Protein AF-A0A443S2M7-F1 (afdb_monomer_lite)

Organism: NCBI:txid299467

Structure (mmCIF, N/CA/C/O backbone):
data_AF-A0A443S2M7-F1
#
_entry.id   AF-A0A443S2M7-F1
#
loop_
_atom_site.group_PDB
_atom_site.id
_atom_site.type_symbol
_atom_site.label_atom_id
_atom_site.label_alt_id
_atom_site.label_comp_id
_atom_site.label_asym_id
_atom_site.label_entity_id
_atom_site.label_seq_id
_atom_site.pdbx_PDB_ins_code
_atom_site.Cartn_x
_atom_site.Cartn_y
_atom_site.Cartn_z
_atom_site.occupancy
_atom_site.B_iso_or_equiv
_atom_site.auth_seq_id
_atom_site.auth_comp_id
_atom_site.auth_asym_id
_atom_site.auth_atom_id
_atom_site.pdbx_PDB_model_num
ATOM 1 N N . MET A 1 1 ? 15.089 15.727 -23.337 1.00 43.47 1 MET A N 1
ATOM 2 C CA . MET A 1 1 ? 15.553 15.092 -22.087 1.00 43.47 1 MET A CA 1
ATOM 3 C C . MET A 1 1 ? 15.287 13.610 -22.232 1.00 43.47 1 MET A C 1
ATOM 5 O O . MET A 1 1 ? 14.126 13.235 -22.308 1.00 43.47 1 MET A O 1
ATOM 9 N N . GLU A 1 2 ? 16.326 12.795 -22.385 1.00 50.81 2 GLU A N 1
ATOM 10 C CA . GLU A 1 2 ? 16.177 11.338 -22.420 1.00 50.81 2 GLU A CA 1
ATOM 11 C C . GLU A 1 2 ? 15.903 10.844 -20.997 1.00 50.81 2 GLU A C 1
ATOM 13 O O . GLU A 1 2 ? 16.670 11.110 -20.071 1.00 50.81 2 GLU A O 1
ATOM 18 N N . THR A 1 3 ? 14.770 10.180 -20.797 1.00 60.84 3 THR A N 1
ATOM 19 C CA . THR A 1 3 ? 14.459 9.495 -19.543 1.00 60.84 3 THR A CA 1
ATOM 20 C C . THR A 1 3 ? 15.339 8.257 -19.432 1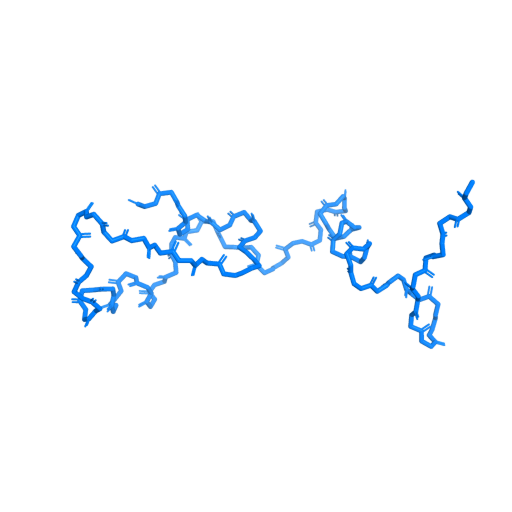.00 60.84 3 THR A C 1
ATOM 22 O O . THR A 1 3 ? 15.174 7.306 -20.193 1.00 60.84 3 THR A O 1
ATOM 25 N N . VAL A 1 4 ? 16.276 8.262 -18.485 1.00 68.38 4 VAL A N 1
ATOM 26 C CA . VAL A 1 4 ? 17.054 7.071 -18.130 1.00 68.38 4 VAL A CA 1
ATOM 27 C C . VAL A 1 4 ? 16.134 6.093 -17.398 1.00 68.38 4 VAL A C 1
ATOM 29 O O . VAL A 1 4 ? 15.865 6.253 -16.206 1.00 68.38 4 VAL A O 1
ATOM 32 N N . THR A 1 5 ? 15.645 5.082 -18.111 1.00 69.94 5 THR A N 1
ATOM 33 C CA . THR A 1 5 ? 14.896 3.970 -17.519 1.00 69.94 5 THR A CA 1
ATOM 34 C C . THR A 1 5 ? 15.836 3.117 -16.675 1.00 69.94 5 THR A C 1
ATOM 36 O O . THR A 1 5 ? 16.806 2.551 -17.179 1.00 69.94 5 THR A O 1
ATOM 39 N N . LYS A 1 6 ? 15.562 3.016 -15.370 1.00 78.94 6 LYS A N 1
ATOM 40 C CA . LYS A 1 6 ? 16.301 2.105 -14.489 1.00 78.94 6 LYS A CA 1
ATOM 41 C C . LYS A 1 6 ? 15.877 0.666 -14.781 1.00 78.94 6 LYS A C 1
ATOM 43 O O . LYS A 1 6 ? 14.685 0.353 -14.733 1.00 78.94 6 LYS A O 1
ATOM 48 N N . VAL A 1 7 ? 16.860 -0.201 -15.013 1.00 83.00 7 VAL A N 1
ATOM 49 C CA . VAL A 1 7 ? 16.668 -1.640 -15.239 1.00 83.00 7 VAL A CA 1
ATOM 50 C C . VAL A 1 7 ? 17.506 -2.487 -14.274 1.00 83.00 7 VAL A C 1
ATOM 52 O O . VAL A 1 7 ? 18.496 -1.998 -13.730 1.00 83.00 7 VAL A O 1
ATOM 55 N N . ASP A 1 8 ? 17.099 -3.735 -14.029 1.00 83.06 8 ASP A N 1
ATOM 56 C CA . ASP A 1 8 ? 17.896 -4.732 -13.301 1.00 83.06 8 ASP A CA 1
ATOM 57 C C . ASP A 1 8 ? 19.001 -5.341 -14.193 1.00 83.06 8 ASP A C 1
ATOM 59 O O . ASP A 1 8 ? 19.154 -4.988 -15.363 1.00 83.06 8 ASP A O 1
ATOM 63 N N . TYR A 1 9 ? 19.780 -6.283 -13.649 1.00 77.94 9 TYR A N 1
ATOM 64 C CA . TYR A 1 9 ? 20.861 -6.971 -14.373 1.00 77.94 9 TYR A CA 1
ATOM 65 C C . TYR A 1 9 ? 20.375 -7.845 -15.545 1.00 77.94 9 TYR A C 1
ATOM 67 O O . TYR A 1 9 ? 21.186 -8.250 -16.374 1.00 77.94 9 TYR A O 1
ATOM 75 N N . ASN A 1 10 ? 19.069 -8.117 -15.631 1.00 85.81 10 ASN A N 1
ATOM 76 C CA . ASN A 1 10 ? 18.431 -8.842 -16.729 1.00 85.81 10 ASN A CA 1
ATOM 77 C C . ASN A 1 10 ? 17.767 -7.893 -17.746 1.00 85.81 10 ASN A C 1
ATOM 79 O O . ASN A 1 10 ? 17.138 -8.359 -18.694 1.00 85.81 10 ASN A O 1
ATOM 83 N N . GLY A 1 11 ? 17.869 -6.573 -17.553 1.00 82.75 11 GLY A N 1
ATOM 84 C CA . GLY A 1 11 ? 17.243 -5.569 -18.411 1.00 82.75 11 GLY A CA 1
ATOM 85 C C . GLY A 1 11 ? 15.758 -5.314 -18.124 1.00 82.75 11 GLY A C 1
ATOM 86 O O . GLY A 1 11 ? 15.111 -4.595 -18.885 1.00 82.75 11 GLY A O 1
ATOM 87 N N . ASN A 1 12 ? 15.194 -5.856 -17.040 1.00 82.75 12 ASN A N 1
ATOM 88 C CA . ASN A 1 12 ? 13.807 -5.578 -16.667 1.00 82.75 12 ASN A CA 1
ATOM 89 C C . ASN A 1 12 ? 13.695 -4.197 -16.032 1.00 82.75 12 ASN A C 1
ATOM 91 O O . ASN A 1 12 ? 14.519 -3.834 -15.198 1.00 82.75 12 ASN A O 1
ATOM 95 N N . LYS A 1 13 ? 12.628 -3.458 -16.350 1.00 84.31 13 LYS A N 1
ATOM 96 C CA . LYS A 1 13 ? 12.281 -2.208 -15.658 1.00 84.31 13 LYS A CA 1
ATOM 97 C C . LYS A 1 13 ? 12.248 -2.430 -14.145 1.00 84.31 13 LYS A C 1
ATOM 99 O O . LYS A 1 13 ? 11.700 -3.433 -13.694 1.00 84.31 13 LYS A O 1
ATOM 104 N N . VAL A 1 14 ? 12.776 -1.480 -13.373 1.00 85.56 14 VAL A N 1
ATOM 105 C CA . VAL A 1 14 ? 12.718 -1.485 -11.901 1.00 85.56 14 VAL A CA 1
ATOM 106 C C . VAL A 1 14 ? 12.078 -0.211 -11.354 1.00 85.56 14 VAL A C 1
ATOM 108 O O . VAL A 1 14 ? 11.939 0.797 -12.046 1.00 85.56 14 VAL A O 1
ATOM 111 N N . GLY A 1 15 ? 11.688 -0.239 -10.079 1.00 87.12 15 GLY A N 1
ATOM 112 C CA . GLY A 1 15 ? 11.114 0.924 -9.403 1.00 87.12 15 GLY A CA 1
ATOM 113 C C . GLY A 1 15 ? 9.738 1.301 -9.954 1.00 87.12 15 GLY A C 1
ATOM 114 O O . GLY A 1 15 ? 8.909 0.431 -10.206 1.00 87.12 15 GLY A O 1
ATOM 115 N N . ALA A 1 16 ? 9.476 2.600 -10.115 1.00 88.81 16 ALA A N 1
ATOM 116 C CA . ALA A 1 16 ? 8.156 3.100 -10.509 1.00 88.81 16 ALA A CA 1
ATOM 117 C C . ALA A 1 16 ? 7.673 2.528 -11.853 1.00 88.81 16 ALA A C 1
ATOM 119 O O . ALA A 1 16 ? 6.509 2.154 -11.977 1.00 88.81 16 ALA A O 1
ATOM 120 N N . GLU A 1 17 ? 8.565 2.390 -12.838 1.00 90.19 17 GLU A N 1
ATOM 121 C CA . GLU A 1 17 ? 8.187 1.875 -14.156 1.00 90.19 17 GLU A CA 1
ATOM 122 C C . GLU A 1 17 ? 7.786 0.394 -14.136 1.00 90.19 17 GLU A C 1
ATOM 124 O O . GLU A 1 17 ? 6.922 -0.025 -14.908 1.00 90.19 17 GLU A O 1
ATOM 129 N N . TYR A 1 18 ? 8.394 -0.400 -13.247 1.00 91.50 18 TYR A N 1
ATOM 130 C CA . TYR A 1 18 ? 7.990 -1.788 -13.026 1.00 91.50 18 TYR A CA 1
ATOM 131 C C . TYR A 1 18 ? 6.556 -1.856 -12.503 1.00 91.50 18 TYR A C 1
ATOM 133 O O . TYR A 1 18 ? 5.717 -2.552 -13.070 1.00 91.50 18 TYR A O 1
ATOM 141 N N . TRP A 1 19 ? 6.263 -1.091 -11.447 1.00 91.25 19 TRP A N 1
ATOM 142 C CA . TRP A 1 19 ? 4.936 -1.070 -10.838 1.00 91.25 19 TRP A CA 1
ATOM 143 C C . TRP A 1 19 ? 3.872 -0.565 -11.810 1.00 91.25 19 TRP A C 1
ATOM 145 O O . TRP A 1 19 ? 2.809 -1.176 -11.895 1.00 91.25 19 TRP A O 1
ATOM 155 N N . GLN A 1 20 ? 4.172 0.475 -12.595 1.00 92.00 20 GLN A N 1
ATOM 156 C CA . GLN A 1 20 ? 3.272 0.969 -13.638 1.00 92.00 20 GLN A CA 1
ATOM 157 C C . GLN A 1 20 ? 2.945 -0.125 -14.666 1.00 92.00 20 GLN A C 1
ATOM 159 O O . GLN A 1 20 ? 1.777 -0.404 -14.913 1.00 92.00 20 GLN A O 1
ATOM 164 N N . SER A 1 21 ? 3.966 -0.822 -15.179 1.00 92.69 21 SER A N 1
ATOM 165 C CA . SER A 1 21 ? 3.798 -1.945 -16.115 1.00 92.69 21 SER A CA 1
ATOM 166 C C . SER A 1 21 ? 2.911 -3.062 -15.547 1.00 92.69 21 SER A C 1
ATOM 168 O O . SER A 1 21 ? 2.102 -3.646 -16.270 1.00 92.69 21 SER A O 1
ATOM 170 N N . CYS A 1 22 ? 3.016 -3.355 -14.248 1.00 93.19 22 CYS A N 1
ATOM 171 C CA . CYS A 1 22 ? 2.144 -4.334 -13.604 1.00 93.19 22 CYS A CA 1
ATOM 172 C C . CYS A 1 22 ? 0.670 -3.910 -13.634 1.00 93.19 22 CYS A C 1
ATOM 174 O O . CYS A 1 22 ? -0.182 -4.739 -13.955 1.00 93.19 22 CYS A O 1
ATOM 176 N N . TYR A 1 23 ? 0.367 -2.640 -13.347 1.00 93.00 23 TYR A N 1
ATOM 177 C CA . TYR A 1 23 ? -1.000 -2.119 -13.445 1.00 93.00 23 TYR A CA 1
ATOM 178 C C . TYR A 1 23 ? -1.510 -2.125 -14.888 1.00 93.00 23 TYR A C 1
ATOM 180 O O . TYR A 1 23 ? -2.620 -2.595 -15.125 1.00 93.00 23 TYR A O 1
ATOM 188 N N . ASP A 1 24 ? -0.693 -1.693 -15.850 1.00 94.81 24 ASP A N 1
ATOM 189 C CA . ASP A 1 24 ? -1.073 -1.648 -17.269 1.00 94.81 24 ASP A CA 1
ATOM 190 C C . ASP A 1 24 ? -1.411 -3.046 -17.819 1.00 94.81 24 ASP A C 1
ATOM 192 O O . ASP A 1 24 ? -2.272 -3.205 -18.683 1.00 94.81 24 ASP A O 1
ATOM 196 N N . ARG A 1 25 ? -0.750 -4.087 -17.296 1.00 95.44 25 ARG A N 1
ATOM 197 C CA . ARG A 1 25 ? -0.938 -5.488 -17.703 1.00 95.44 25 ARG A CA 1
ATOM 198 C C . ARG A 1 25 ? -1.954 -6.252 -16.850 1.00 95.44 25 ARG A C 1
ATOM 200 O O . ARG A 1 25 ? -2.066 -7.466 -17.018 1.00 95.44 25 ARG A O 1
ATOM 207 N N . ASN A 1 26 ? -2.653 -5.590 -15.922 1.00 93.81 26 ASN A N 1
ATOM 208 C CA . ASN A 1 26 ? -3.505 -6.229 -14.906 1.00 93.81 26 ASN A CA 1
ATOM 209 C C . ASN A 1 26 ? -2.787 -7.338 -14.109 1.00 93.81 26 ASN A C 1
ATOM 211 O O . ASN A 1 26 ? -3.402 -8.286 -13.620 1.00 93.81 26 ASN A O 1
ATOM 215 N N . TYR A 1 27 ? -1.464 -7.243 -13.968 1.00 95.69 27 TYR A N 1
ATOM 216 C CA . TYR A 1 27 ? -0.668 -8.167 -13.172 1.00 95.69 27 TYR A CA 1
ATOM 217 C C . TYR A 1 27 ? -0.622 -7.693 -11.716 1.00 95.69 27 TYR A C 1
ATOM 219 O O . TYR A 1 27 ? 0.421 -7.305 -11.202 1.00 95.69 27 TYR A O 1
ATOM 227 N N . THR A 1 28 ? -1.781 -7.702 -11.059 1.00 93.75 28 THR A N 1
ATOM 228 C CA . THR A 1 28 ? -2.004 -7.133 -9.719 1.00 93.75 28 THR A CA 1
ATOM 229 C C . THR A 1 28 ? -2.421 -8.207 -8.713 1.00 93.75 28 THR A C 1
ATOM 231 O O . THR A 1 28 ? -3.374 -8.034 -7.963 1.00 93.75 28 THR A O 1
ATOM 234 N N . ARG A 1 29 ? -1.716 -9.347 -8.681 1.00 92.12 29 ARG A N 1
ATOM 235 C CA . ARG A 1 29 ? -2.068 -10.510 -7.829 1.00 92.12 29 ARG A CA 1
ATOM 236 C C . ARG A 1 29 ? -2.031 -10.240 -6.319 1.00 92.12 29 ARG A C 1
ATOM 238 O O . ARG A 1 29 ? -2.526 -11.053 -5.551 1.00 92.12 29 ARG A O 1
ATOM 245 N N . TRP A 1 30 ? -1.409 -9.142 -5.901 1.00 91.31 30 TRP A N 1
ATOM 246 C CA . TRP A 1 30 ? -1.396 -8.672 -4.513 1.00 91.31 30 TRP A CA 1
ATOM 247 C C . TRP A 1 30 ? -2.645 -7.869 -4.137 1.00 91.31 30 TRP A C 1
ATOM 249 O O . TRP A 1 30 ? -2.821 -7.553 -2.965 1.00 91.31 30 TRP A O 1
ATOM 259 N N . GLN A 1 31 ? -3.476 -7.483 -5.109 1.00 91.50 31 GLN A N 1
ATOM 260 C CA . GLN A 1 31 ? -4.704 -6.752 -4.836 1.00 91.50 31 GLN A CA 1
ATOM 261 C C . GLN A 1 31 ? -5.745 -7.704 -4.244 1.00 91.50 31 GLN A C 1
ATOM 263 O O . GLN A 1 31 ? -5.961 -8.801 -4.756 1.00 91.50 31 GLN A O 1
ATOM 268 N N . ILE A 1 32 ? -6.374 -7.262 -3.160 1.00 91.06 32 ILE A N 1
ATOM 269 C CA . ILE A 1 32 ? -7.466 -7.956 -2.485 1.00 91.06 32 ILE A CA 1
ATOM 270 C C . ILE A 1 32 ? -8.688 -7.046 -2.596 1.00 91.06 32 ILE A C 1
ATOM 272 O O . ILE A 1 32 ? -8.583 -5.841 -2.367 1.00 91.06 32 ILE A O 1
ATOM 276 N N . ASP A 1 33 ? -9.834 -7.617 -2.956 1.00 91.00 33 ASP A N 1
ATOM 277 C CA . ASP A 1 33 ? -11.073 -6.860 -3.191 1.00 91.00 33 ASP A CA 1
ATOM 278 C C . ASP A 1 33 ? -11.904 -6.652 -1.909 1.00 91.00 33 ASP A C 1
ATOM 280 O O . ASP A 1 33 ? -13.008 -6.113 -1.941 1.00 91.00 33 ASP A O 1
ATOM 284 N N . THR A 1 34 ? -11.370 -7.077 -0.763 1.00 92.44 34 THR A N 1
ATOM 285 C CA . THR A 1 34 ? -11.977 -6.961 0.565 1.00 92.44 34 THR A CA 1
ATOM 286 C C . THR A 1 34 ? -10.986 -6.351 1.547 1.00 92.44 34 THR A C 1
ATOM 288 O O . THR A 1 34 ? -9.777 -6.542 1.405 1.00 92.44 34 THR A O 1
ATOM 291 N N . VAL A 1 35 ? -11.498 -5.664 2.573 1.00 91.25 35 VAL A N 1
ATOM 292 C CA . VAL A 1 35 ? -10.680 -5.144 3.681 1.00 91.25 35 VAL A CA 1
ATOM 293 C C . VAL A 1 35 ? -9.906 -6.295 4.317 1.00 91.25 35 VAL A C 1
ATOM 295 O O . VAL A 1 35 ? -10.461 -7.376 4.536 1.00 91.25 35 VAL A O 1
ATOM 298 N N . HIS A 1 36 ? -8.627 -6.079 4.611 1.00 92.81 36 HIS A N 1
ATOM 299 C CA . HIS A 1 36 ? -7.786 -7.137 5.160 1.00 92.81 36 HIS A CA 1
ATOM 300 C C . HIS A 1 36 ? -8.311 -7.603 6.533 1.00 92.81 36 HIS A C 1
ATOM 302 O O . HIS A 1 36 ? -8.475 -6.799 7.451 1.00 92.81 36 HIS A O 1
ATOM 308 N N . GLU A 1 37 ? -8.523 -8.909 6.729 1.00 94.12 37 GLU A N 1
ATOM 309 C CA . GLU A 1 37 ? -9.182 -9.442 7.938 1.00 94.12 37 GLU A CA 1
ATOM 310 C C . GLU A 1 37 ? -8.473 -9.047 9.242 1.00 94.12 37 GLU A C 1
ATOM 312 O O . GLU A 1 37 ? -9.113 -8.740 10.248 1.00 94.12 37 GLU A O 1
ATOM 317 N N . LEU A 1 38 ? -7.136 -9.007 9.231 1.00 94.12 38 LEU A N 1
ATOM 318 C CA . LEU A 1 38 ? -6.359 -8.581 10.401 1.00 94.12 38 LEU A CA 1
ATOM 319 C C . LEU A 1 38 ? -6.523 -7.091 10.720 1.00 94.12 38 LEU A C 1
ATOM 321 O O . LEU A 1 38 ? -6.458 -6.729 11.893 1.00 94.12 38 LEU A O 1
ATOM 325 N N . LEU A 1 39 ? -6.758 -6.243 9.714 1.00 91.81 39 LEU A N 1
ATOM 326 C CA . LEU A 1 39 ? -7.045 -4.832 9.949 1.00 91.81 39 LEU A CA 1
ATOM 327 C C . LEU A 1 39 ? -8.369 -4.719 10.704 1.00 91.81 39 LEU A C 1
ATOM 329 O O . LEU A 1 39 ? -8.390 -4.169 11.798 1.00 91.81 39 LEU A O 1
ATOM 333 N N . VAL A 1 40 ? -9.435 -5.353 10.204 1.00 91.62 40 VAL A N 1
ATOM 334 C CA . VAL A 1 40 ? -10.744 -5.394 10.887 1.00 91.62 40 VAL A CA 1
ATOM 335 C C . VAL A 1 40 ? -10.613 -5.947 12.307 1.00 91.62 40 VAL A C 1
ATOM 337 O O . VAL A 1 40 ? -11.162 -5.388 13.256 1.00 91.62 40 VAL A O 1
ATOM 340 N N . LYS A 1 41 ? -9.847 -7.032 12.470 1.00 95.69 41 LYS A N 1
ATOM 341 C CA . LYS A 1 41 ? -9.664 -7.693 13.761 1.00 95.69 41 LYS A CA 1
ATOM 342 C C . LYS A 1 41 ? -8.950 -6.816 14.782 1.00 95.69 41 LYS A C 1
ATOM 344 O O . LYS A 1 41 ? -9.301 -6.899 15.951 1.00 95.69 41 LYS A O 1
ATOM 349 N N . TYR A 1 42 ? -7.960 -6.017 14.387 1.00 94.94 42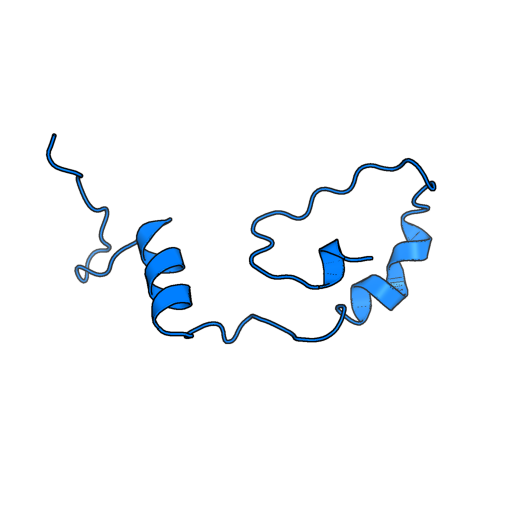 TYR A N 1
ATOM 350 C CA . TYR A 1 42 ? -7.061 -5.349 15.337 1.00 94.94 42 TYR A CA 1
ATOM 351 C C . TYR A 1 42 ? -7.128 -3.819 15.326 1.00 94.94 42 TYR A C 1
ATOM 353 O O . TYR A 1 42 ? -6.553 -3.202 16.217 1.00 94.94 42 TYR A O 1
ATOM 361 N N . ILE A 1 43 ? -7.861 -3.192 14.401 1.00 90.31 43 ILE A N 1
ATOM 362 C CA . ILE A 1 43 ? -7.944 -1.725 14.293 1.00 90.31 43 ILE A CA 1
ATOM 363 C C . ILE A 1 43 ? -8.429 -1.056 15.584 1.00 90.31 43 ILE A C 1
ATOM 365 O O . ILE A 1 43 ? -7.955 0.018 15.937 1.00 90.31 43 ILE A O 1
ATOM 369 N N . HIS A 1 44 ? -9.310 -1.715 16.339 1.00 90.31 44 HIS A N 1
ATOM 370 C CA . HIS A 1 44 ? -9.806 -1.207 17.618 1.00 90.31 44 HIS A CA 1
ATOM 371 C C . HIS A 1 44 ? -8.707 -1.070 18.687 1.00 90.31 44 HIS A C 1
ATOM 373 O O . HIS A 1 44 ? -8.825 -0.215 19.556 1.00 90.31 44 HIS A O 1
ATOM 379 N N . LEU A 1 45 ? -7.630 -1.864 18.610 1.00 94.31 45 LEU A N 1
ATOM 380 C CA . LEU A 1 45 ? -6.487 -1.781 19.531 1.00 94.31 45 LEU A CA 1
ATOM 381 C C . LEU A 1 45 ? -5.598 -0.564 19.264 1.00 94.31 45 LEU A C 1
ATOM 383 O O . LEU A 1 45 ? -4.806 -0.190 20.121 1.00 94.31 45 LEU A O 1
ATOM 387 N N . LEU A 1 46 ? -5.702 0.032 18.073 1.00 89.44 46 LEU A N 1
ATOM 388 C CA . LEU A 1 46 ? -4.994 1.264 17.730 1.00 89.44 46 LEU A CA 1
ATOM 389 C C . LEU A 1 46 ? -5.734 2.513 18.229 1.00 89.44 46 LEU A C 1
ATOM 391 O O . LEU A 1 46 ? -5.243 3.619 18.021 1.00 89.44 46 LEU A O 1
ATOM 395 N N . GLU A 1 47 ? -6.913 2.330 18.837 1.00 88.75 47 GLU A N 1
ATOM 396 C CA . GLU A 1 47 ? -7.785 3.386 19.362 1.00 88.75 47 GLU A CA 1
ATOM 397 C C . GLU A 1 47 ? -7.913 4.602 18.420 1.00 88.75 47 GLU A C 1
ATOM 399 O O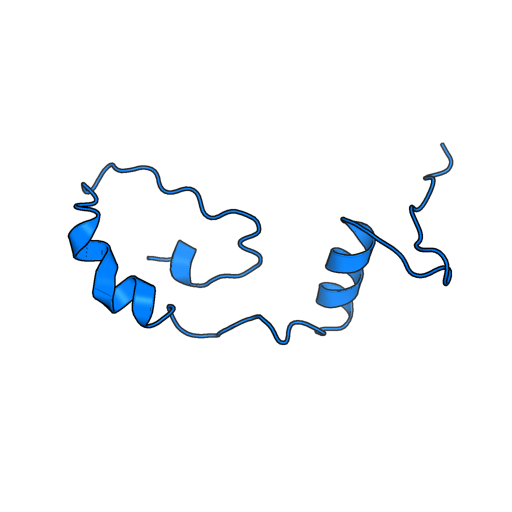 . GLU A 1 47 ? -7.729 5.745 18.847 1.00 88.75 47 GLU A O 1
ATOM 404 N N . PRO A 1 48 ? -8.211 4.406 17.116 1.00 82.19 48 PRO A N 1
ATOM 405 C CA . PRO A 1 48 ? -8.285 5.523 16.190 1.00 82.19 48 PRO A CA 1
ATOM 406 C C . PRO A 1 48 ? -9.430 6.455 16.596 1.00 82.19 48 PRO A C 1
ATOM 408 O O . PRO A 1 48 ? -10.595 6.061 16.690 1.00 82.19 48 PRO A O 1
ATOM 411 N N . HIS A 1 49 ? -9.107 7.723 16.824 1.00 82.94 49 HIS A N 1
ATOM 412 C CA . HIS A 1 49 ? -10.109 8.756 17.014 1.00 82.94 49 HIS A CA 1
ATOM 413 C C . HIS A 1 49 ? -10.748 9.100 15.665 1.00 82.94 49 HIS A C 1
ATOM 415 O O . HIS A 1 49 ? -10.118 8.990 14.615 1.00 82.94 49 HIS A O 1
ATOM 421 N N . LYS A 1 50 ? -11.987 9.610 15.677 1.00 77.25 50 LYS A N 1
ATOM 422 C CA . LYS A 1 50 ? -12.697 10.044 14.454 1.00 77.25 50 LYS A CA 1
ATOM 423 C C . LYS A 1 50 ? -11.945 11.098 13.618 1.00 77.25 50 LYS A C 1
ATOM 425 O O . LYS A 1 50 ? -12.347 11.366 12.494 1.00 77.25 50 LYS A O 1
ATOM 430 N N . GLN A 1 51 ? -10.905 11.722 14.171 1.00 81.31 51 GLN A N 1
ATOM 431 C CA . GLN A 1 51 ? -10.063 12.731 13.517 1.00 81.31 51 GLN A CA 1
ATOM 432 C C . GLN A 1 51 ? -8.606 12.269 13.345 1.00 81.31 51 GLN A C 1
ATOM 434 O O . GLN A 1 51 ? -7.723 13.089 13.102 1.00 81.31 51 GLN A O 1
ATOM 439 N N . SER A 1 52 ? -8.328 10.974 13.502 1.00 83.81 52 SER A N 1
ATOM 440 C CA . SER A 1 52 ? -6.989 10.432 13.296 1.00 83.81 52 SER A CA 1
ATOM 441 C C . SER A 1 52 ? -6.634 10.401 11.809 1.00 83.81 52 SER A C 1
ATOM 443 O O . SER A 1 52 ? -7.434 9.994 10.9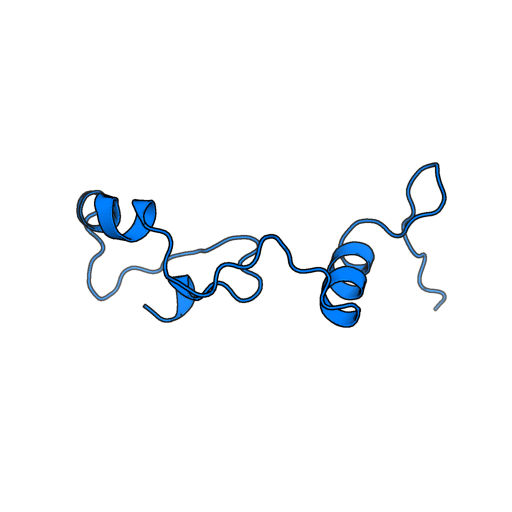70 1.00 83.81 52 SER A O 1
ATOM 445 N N . THR A 1 53 ? -5.400 10.785 11.492 1.00 87.62 53 THR A N 1
ATOM 446 C CA . THR A 1 53 ? -4.838 10.666 10.142 1.00 87.62 53 THR A CA 1
ATOM 447 C C . THR A 1 53 ? -4.076 9.351 10.032 1.00 87.62 53 THR A C 1
ATOM 449 O O . THR A 1 53 ? -3.136 9.120 10.791 1.00 87.62 53 THR A O 1
ATOM 452 N N . ILE A 1 54 ? -4.455 8.502 9.076 1.00 87.50 54 ILE A N 1
ATOM 453 C CA . ILE A 1 54 ? -3.807 7.209 8.824 1.00 87.50 54 ILE A CA 1
ATOM 454 C C . ILE A 1 54 ? -3.031 7.286 7.509 1.00 87.50 54 ILE A C 1
ATOM 456 O O . ILE A 1 54 ? -3.548 7.744 6.492 1.00 87.50 54 ILE A O 1
ATOM 460 N N . PHE A 1 55 ? -1.781 6.826 7.528 1.00 90.31 55 PHE A N 1
ATOM 461 C CA . PHE A 1 55 ? -0.950 6.703 6.335 1.00 90.31 55 PHE A CA 1
ATOM 462 C C . PHE A 1 55 ? -0.819 5.234 5.932 1.00 90.31 55 PHE A C 1
ATOM 464 O O . PHE A 1 55 ? -0.342 4.416 6.717 1.00 90.31 55 PHE A O 1
ATOM 471 N N . VAL A 1 56 ? -1.206 4.916 4.694 1.00 91.06 56 VAL A N 1
ATOM 472 C CA . VAL A 1 56 ? -1.062 3.577 4.107 1.00 91.06 56 VAL A CA 1
ATOM 473 C C . VAL A 1 56 ? 0.007 3.639 3.007 1.00 91.06 56 VAL A C 1
ATOM 475 O O . VAL A 1 56 ? -0.268 4.134 1.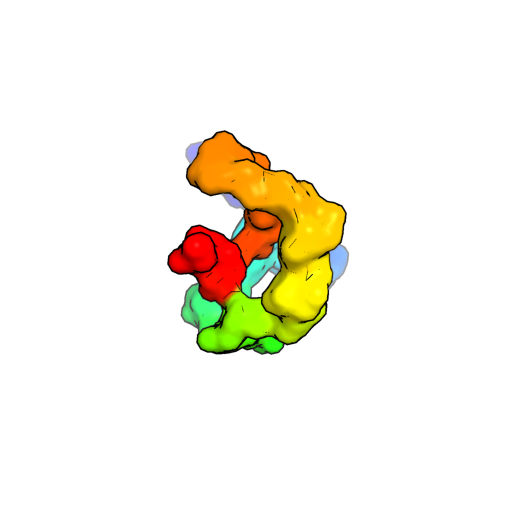911 1.00 91.06 56 VAL A O 1
ATOM 478 N N . PRO A 1 57 ? 1.249 3.195 3.270 1.00 92.94 57 PRO A N 1
ATOM 479 C CA . PRO A 1 57 ? 2.323 3.255 2.284 1.00 92.94 57 PRO A CA 1
ATOM 480 C C . PRO A 1 57 ? 2.076 2.280 1.131 1.00 92.94 57 PRO A C 1
ATOM 482 O O . PRO A 1 57 ? 1.610 1.164 1.346 1.00 92.94 57 PRO A O 1
ATOM 485 N N . LEU A 1 58 ? 2.446 2.688 -0.091 1.00 91.88 58 LEU A N 1
ATOM 486 C CA . LEU A 1 58 ? 2.339 1.858 -1.304 1.00 91.88 58 LEU A CA 1
ATOM 487 C C . LEU A 1 58 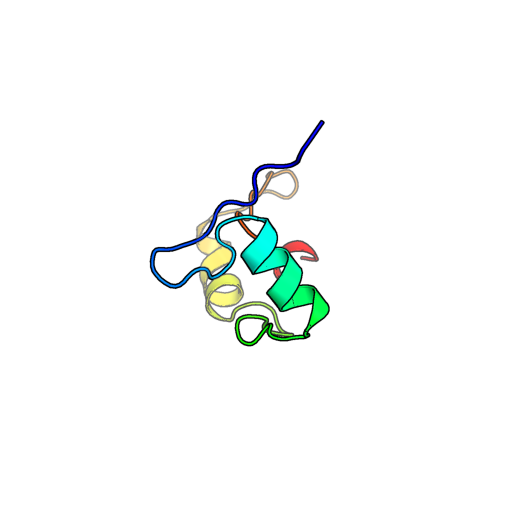? 0.935 1.263 -1.503 1.00 91.88 58 LEU A C 1
ATOM 489 O O . LEU A 1 58 ? 0.781 0.141 -1.977 1.00 91.88 58 LEU A O 1
ATOM 493 N N . CYS A 1 59 ? -0.089 2.033 -1.143 1.00 90.81 59 CYS A N 1
ATOM 494 C CA . CYS A 1 59 ? -1.458 1.556 -1.007 1.00 90.81 59 CYS A CA 1
ATOM 495 C C . CYS A 1 59 ? -2.085 1.002 -2.291 1.00 90.81 59 CYS A C 1
ATOM 497 O O . CYS A 1 59 ? -3.063 0.261 -2.217 1.00 90.81 59 CYS A O 1
ATOM 499 N N . GLY A 1 60 ? -1.550 1.348 -3.464 1.00 91.19 60 GLY A N 1
ATOM 500 C CA . GLY A 1 60 ? -2.099 0.905 -4.737 1.00 91.19 60 GLY A CA 1
ATOM 501 C C . GLY A 1 60 ? -3.577 1.275 -4.861 1.00 91.19 60 GLY A C 1
ATOM 502 O O . GLY A 1 60 ? -3.922 2.453 -4.865 1.00 91.19 60 GLY A O 1
ATOM 503 N N . LYS A 1 61 ? -4.439 0.255 -4.939 1.00 88.44 61 LYS A N 1
ATOM 504 C CA . LYS A 1 61 ? -5.906 0.379 -4.922 1.00 88.44 61 LYS A CA 1
ATOM 505 C C . LYS A 1 61 ? -6.534 -0.255 -3.673 1.00 88.44 61 LYS A C 1
ATOM 507 O O . LYS A 1 61 ? -7.637 -0.785 -3.762 1.00 88.44 61 LYS A O 1
ATOM 512 N N . SER A 1 62 ? -5.821 -0.276 -2.544 1.00 88.62 62 SER A N 1
ATOM 513 C CA . SER A 1 62 ? -6.326 -0.916 -1.327 1.00 88.62 62 SER A CA 1
ATOM 514 C C . SER A 1 62 ? -7.677 -0.326 -0.919 1.00 88.62 62 SER A C 1
ATOM 516 O O . SER A 1 62 ? -7.819 0.889 -0.754 1.00 88.62 62 SER A O 1
ATOM 518 N N . VAL A 1 63 ? -8.654 -1.212 -0.727 1.00 87.44 63 VAL A N 1
ATOM 519 C CA . VAL A 1 63 ? -9.980 -0.864 -0.207 1.00 87.44 63 VAL A CA 1
ATOM 520 C C . VAL A 1 63 ? -9.932 -0.453 1.267 1.00 87.44 63 VAL A C 1
ATOM 522 O O . VAL A 1 63 ? -10.862 0.189 1.741 1.00 87.44 63 VAL A O 1
ATOM 525 N N . ASP A 1 64 ? -8.822 -0.719 1.967 1.00 79.12 64 ASP A N 1
ATOM 526 C CA . ASP A 1 64 ? -8.596 -0.271 3.348 1.00 79.12 64 ASP A CA 1
ATOM 527 C C . ASP A 1 64 ? -8.594 1.268 3.477 1.00 79.12 64 ASP A C 1
ATOM 529 O O . ASP A 1 64 ? -8.777 1.793 4.570 1.00 79.12 64 ASP A O 1
ATOM 533 N N . ILE A 1 65 ? -8.390 2.007 2.376 1.00 76.94 65 ILE A N 1
ATOM 534 C CA . ILE A 1 65 ? -8.398 3.484 2.351 1.00 76.94 65 ILE A CA 1
ATOM 535 C C . ILE A 1 65 ? -9.823 4.056 2.317 1.00 76.94 65 ILE A C 1
ATOM 537 O O . ILE A 1 65 ? -10.026 5.226 2.627 1.00 76.94 65 ILE A O 1
ATOM 541 N N . GLN A 1 66 ? -10.812 3.265 1.894 1.00 67.94 66 GLN A N 1
ATOM 542 C CA . GLN A 1 66 ? -12.202 3.720 1.757 1.00 67.94 66 GLN A CA 1
ATOM 543 C C . GLN A 1 66 ? -13.011 3.603 3.058 1.00 67.94 66 GLN A C 1
ATOM 545 O O . GLN A 1 66 ? -14.206 3.900 3.051 1.00 67.94 66 GLN A O 1
ATOM 550 N N . TRP A 1 67 ? -12.371 3.137 4.133 1.00 60.22 67 TRP A N 1
ATOM 551 C CA . TRP A 1 67 ? -12.954 2.940 5.458 1.00 60.22 67 TRP A CA 1
ATOM 552 C C . TRP A 1 67 ? -13.009 4.247 6.254 1.00 60.22 67 TRP A C 1
ATOM 554 O O . TRP A 1 67 ? -14.063 4.493 6.885 1.00 60.22 67 TRP A O 1
#

Radius of gyration: 16.96 Å; chains: 1; bounding box: 34×26×42 Å

pLDDT: mean 85.96, std 10.41, range [43.47, 95.69]

Foldseek 3Di:
DDDDFDADPVRHGDDPVNVVVCVVVVVCVVADPDADPVCVVCVVVVVDDPPDDDDDPPCPPHPNVVD

Secondary structure (DSSP, 8-state):
------B-TTS-B-THHHHHHHHHTT--TT--SS--HHHHHHGGGG---TT-----TT-TT-GGGG-

Sequence (67 aa):
METVTKVDYNGNKVGAEYWQSCYDRNYTRWQIDTVHELLVKYIHLLEPHKQSTIFVPLCGKSVDIQW

InterPro domains:
  IPR008854 TPMT family [PF05724] (16-67)
  IPR008854 TPMT family [PS51585] (16-67)
  IPR029063 S-adenosyl-L-methionine-dependent methyltransferase superfamily [G3DSA:3.40.50.150] (9-67)
  IPR029063 S-adenosyl-L-methionine-dependent methyltransferase superfamily [SSF53335] (16-67)